Protein AF-A0A430Q0T4-F1 (afdb_monomer_lite)

Secondary structure (DSSP, 8-state):
------PPPPHHHHHHHHHHGGGPPPTTS-S-S-TT---S-SS-HHHHHHHHHHHHH-TTTS-HHHHHHHHHHHHTSSS--TTHHHHHHHHHHH-GGGHHHHHHHHHHHHHTTGGGSHHHHHHHHHHHHHSTTTTHHHHTTS-HHHHHHHHHH-THHHHHHHHHHHHHHHHHHTTS--

Sequence (178 aa):
MINLPLGPLKPEELLVAIHLLEFAKDPSAPPSSNEGKSTKPYVNLQSILHACRVCFAERRLFTQERLSVAIGQLLEQPVLPTLFMRTVMQALALHPRLAGYVINVLVRLIRKQVWKSEKLWDGFIRCCAKTRPQSYQVLLQLPPDRLEAVFQWEPAMRGQVRRYVENFSSAQVSNTDE

Foldseek 3Di:
DDDDPDDPQALLNVLLVLLCLQVDDDPPDDPDDDPPDPPDRPDDPVSSVVVNVVSLVPDVRCDLVSLLVSLVVQLPDPDRRLCSLVSLVSSCVVPVVCLVVSLVSLLSCLVVVLVVDPSSLVSSLVSLVVSPPSSLVSLVPHDPVSSVVSCVVPVVVVVVSVVVVVVVVVVVVVVPPD

Organism: Schistosoma bovis (NCBI:txid6184)

Radius of gyration: 19.85 Å; chains: 1; bounding box: 40×36×72 Å

Structure (mmCIF, N/CA/C/O backbone):
data_AF-A0A430Q0T4-F1
#
_entry.id   AF-A0A430Q0T4-F1
#
loop_
_atom_site.group_PDB
_atom_site.id
_atom_site.type_symbol
_atom_site.label_atom_id
_atom_site.label_alt_id
_atom_site.label_comp_id
_atom_site.label_asym_id
_atom_site.label_entity_id
_atom_site.label_seq_id
_atom_site.pdbx_PDB_ins_code
_atom_site.Cartn_x
_atom_site.Cartn_y
_atom_site.Cartn_z
_atom_site.occupancy
_atom_site.B_iso_or_equiv
_atom_site.auth_seq_id
_atom_site.auth_comp_id
_atom_site.auth_asym_id
_atom_site.auth_atom_id
_atom_site.pdbx_PDB_model_num
ATOM 1 N N . MET A 1 1 ? 11.972 19.126 -19.946 1.00 35.12 1 MET A N 1
ATOM 2 C CA . MET A 1 1 ? 12.879 18.048 -20.396 1.00 35.12 1 MET A CA 1
ATOM 3 C C . MET A 1 1 ? 13.678 17.593 -19.191 1.00 35.12 1 MET A C 1
ATOM 5 O O . MET A 1 1 ? 14.348 18.425 -18.596 1.00 35.12 1 MET A O 1
ATOM 9 N N . ILE A 1 2 ? 13.545 16.335 -18.775 1.00 45.00 2 ILE A N 1
ATOM 10 C CA . ILE A 1 2 ? 14.317 15.789 -17.653 1.00 45.00 2 ILE A CA 1
ATOM 11 C C . ILE A 1 2 ? 15.552 15.130 -18.267 1.00 45.00 2 ILE A C 1
ATOM 13 O O . ILE A 1 2 ? 15.448 14.061 -18.859 1.00 45.00 2 ILE A O 1
ATOM 17 N N . ASN A 1 3 ? 16.697 15.809 -18.193 1.00 49.41 3 ASN A N 1
ATOM 18 C CA . ASN A 1 3 ? 17.997 15.231 -18.522 1.00 49.41 3 ASN A CA 1
ATOM 19 C C . ASN A 1 3 ? 18.469 14.427 -17.305 1.00 49.41 3 ASN A C 1
ATOM 21 O O . ASN A 1 3 ? 19.063 14.983 -16.383 1.00 49.41 3 ASN A O 1
ATOM 25 N N . LEU A 1 4 ? 18.159 13.131 -17.283 1.00 50.19 4 LEU A N 1
ATOM 26 C CA . LEU A 1 4 ? 18.824 12.166 -16.409 1.00 50.19 4 LEU A CA 1
ATOM 27 C C . LEU A 1 4 ? 19.901 11.463 -17.253 1.00 50.19 4 LEU A C 1
ATOM 29 O O . LEU A 1 4 ? 19.602 11.090 -18.390 1.00 50.19 4 LEU A O 1
ATOM 33 N N . PRO A 1 5 ? 21.138 11.283 -16.758 1.00 47.34 5 PRO A N 1
ATOM 34 C CA . PRO A 1 5 ? 22.158 10.562 -17.507 1.00 47.34 5 PRO A CA 1
ATOM 35 C C . PRO A 1 5 ? 21.666 9.129 -17.744 1.00 47.34 5 PRO A C 1
ATOM 37 O O . PRO A 1 5 ? 21.351 8.416 -16.792 1.00 47.34 5 PRO A O 1
ATOM 40 N N . LEU A 1 6 ? 21.554 8.735 -19.018 1.00 53.62 6 LEU A N 1
ATOM 41 C CA . LEU A 1 6 ? 21.105 7.414 -19.474 1.00 53.62 6 LEU A CA 1
ATOM 42 C C . LEU A 1 6 ? 22.148 6.339 -19.114 1.00 53.62 6 LEU A C 1
ATOM 44 O O . LEU A 1 6 ? 22.865 5.824 -19.967 1.00 53.62 6 LEU A O 1
ATOM 48 N N . GLY A 1 7 ? 22.247 6.011 -17.826 1.00 62.66 7 GLY A N 1
ATOM 49 C CA . GLY A 1 7 ? 22.680 4.686 -17.395 1.00 62.66 7 GLY A CA 1
ATOM 50 C C . GLY A 1 7 ? 21.598 3.644 -17.721 1.00 62.66 7 GLY A C 1
ATOM 51 O O . GLY A 1 7 ? 20.475 4.018 -18.072 1.00 62.66 7 GLY A O 1
ATOM 52 N N . PRO A 1 8 ? 21.894 2.334 -17.627 1.00 79.38 8 PRO A N 1
ATOM 53 C CA . PRO A 1 8 ? 20.870 1.313 -17.818 1.00 79.38 8 PRO A CA 1
ATOM 54 C C . PRO A 1 8 ? 19.749 1.525 -16.796 1.00 79.38 8 PRO A C 1
ATOM 56 O O . PRO A 1 8 ? 20.017 1.588 -15.596 1.00 79.38 8 PRO A O 1
ATOM 59 N N . LEU A 1 9 ? 18.509 1.640 -17.284 1.00 85.62 9 LEU A N 1
ATOM 60 C CA . LEU A 1 9 ? 17.321 1.797 -16.447 1.00 85.62 9 LEU A CA 1
ATOM 61 C C . LEU A 1 9 ? 17.283 0.668 -15.413 1.00 85.62 9 LEU A C 1
ATOM 63 O O . LEU A 1 9 ? 17.211 -0.513 -15.772 1.00 85.62 9 LEU A O 1
ATOM 67 N N . LYS A 1 10 ? 17.353 1.019 -14.129 1.00 93.75 10 LYS A N 1
ATOM 68 C CA . LYS A 1 10 ? 17.350 0.022 -13.057 1.00 93.75 10 LYS A CA 1
ATOM 69 C C . LYS A 1 10 ? 15.947 -0.568 -12.897 1.00 93.75 10 LYS A C 1
ATOM 71 O O . LYS A 1 10 ? 14.960 0.117 -13.176 1.00 93.75 10 L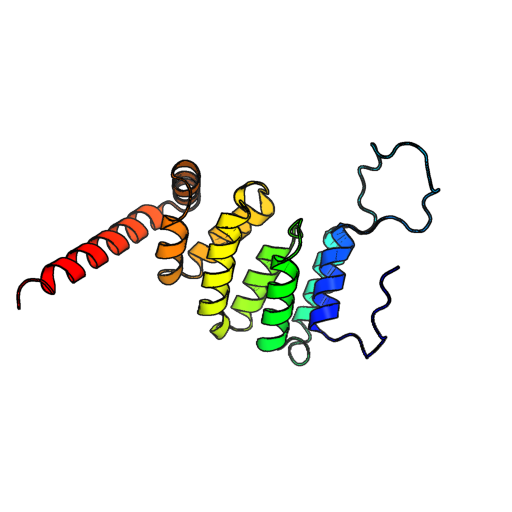YS A O 1
ATOM 76 N N . PRO A 1 11 ? 15.803 -1.816 -12.414 1.00 95.62 11 PRO A N 1
ATOM 77 C CA . PRO A 1 11 ? 14.483 -2.426 -12.254 1.00 95.62 11 PRO A CA 1
ATOM 78 C C . PRO A 1 11 ? 13.526 -1.598 -11.389 1.00 95.62 11 PRO A C 1
ATOM 80 O O . PRO A 1 11 ? 12.365 -1.427 -11.750 1.00 95.62 11 PRO A O 1
ATOM 83 N N . GLU A 1 12 ? 14.003 -1.023 -10.286 1.00 96.69 12 GLU A N 1
ATOM 84 C CA . GLU A 1 12 ? 13.209 -0.134 -9.439 1.00 96.69 12 GLU A CA 1
ATOM 85 C C . GLU A 1 12 ? 12.710 1.107 -10.194 1.00 96.69 12 GLU A C 1
ATOM 87 O O . GLU A 1 12 ? 11.527 1.430 -10.107 1.00 96.69 12 GLU A O 1
ATOM 92 N N . GLU A 1 13 ? 13.563 1.737 -11.006 1.00 96.50 13 GLU A N 1
ATOM 93 C CA . GLU A 1 13 ? 13.217 2.905 -11.825 1.00 96.50 13 GLU A CA 1
ATOM 94 C C . GLU A 1 13 ? 12.190 2.536 -12.900 1.00 96.50 13 GLU A C 1
ATOM 96 O O . GLU A 1 13 ? 11.253 3.294 -13.146 1.00 96.50 13 GLU A O 1
ATOM 101 N N . LEU A 1 14 ? 12.308 1.342 -13.493 1.00 97.25 14 LEU A N 1
ATOM 102 C CA . LEU A 1 14 ? 11.325 0.811 -14.436 1.00 97.25 14 LEU A CA 1
ATOM 103 C C . LEU A 1 14 ? 9.950 0.639 -13.780 1.00 97.25 14 LEU A C 1
ATOM 105 O O . LEU A 1 14 ? 8.945 1.061 -14.350 1.00 97.25 14 LEU A O 1
ATOM 109 N N . LEU A 1 15 ? 9.881 0.049 -12.582 1.00 98.12 15 LEU A N 1
ATOM 110 C CA . LEU A 1 15 ? 8.604 -0.122 -11.884 1.00 98.12 15 LEU A CA 1
ATOM 111 C C . LEU A 1 15 ? 7.980 1.225 -11.519 1.00 98.12 15 LEU A C 1
ATOM 113 O O . LEU A 1 15 ? 6.762 1.375 -11.634 1.00 98.12 15 LEU A O 1
ATOM 117 N N . VAL A 1 16 ? 8.792 2.208 -11.122 1.00 98.25 16 VAL A N 1
ATOM 118 C CA . VAL A 1 16 ? 8.315 3.575 -10.889 1.00 98.25 16 VAL A CA 1
ATOM 119 C C . VAL A 1 16 ? 7.767 4.182 -12.177 1.00 98.25 16 VAL A C 1
ATOM 121 O O . VAL A 1 16 ? 6.621 4.629 -12.194 1.00 98.25 16 VAL A O 1
ATOM 124 N N . ALA A 1 17 ? 8.532 4.130 -13.268 1.00 97.38 17 ALA A N 1
ATOM 125 C CA . ALA A 1 17 ? 8.126 4.663 -14.563 1.00 97.38 17 ALA A CA 1
ATOM 126 C C . ALA A 1 17 ? 6.811 4.042 -15.058 1.00 97.38 17 ALA A C 1
ATOM 128 O O . ALA A 1 17 ? 5.926 4.773 -15.496 1.00 97.38 17 ALA A O 1
ATOM 129 N N . ILE A 1 18 ? 6.640 2.722 -14.908 1.00 98.00 18 ILE A N 1
ATOM 130 C CA . ILE A 1 18 ? 5.400 2.014 -15.260 1.00 98.00 18 ILE A CA 1
ATOM 131 C C . ILE A 1 18 ? 4.197 2.602 -14.518 1.00 98.00 18 ILE A C 1
ATOM 133 O O . ILE A 1 18 ? 3.179 2.873 -15.147 1.00 98.00 18 ILE A O 1
ATOM 137 N N . HIS A 1 19 ? 4.297 2.842 -13.207 1.00 98.19 19 HIS A N 1
ATOM 138 C CA . HIS A 1 19 ? 3.196 3.454 -12.454 1.00 98.19 19 HIS A CA 1
ATOM 139 C C . HIS A 1 19 ? 2.901 4.880 -12.926 1.00 98.19 19 HIS A C 1
ATOM 141 O O . HIS A 1 19 ? 1.739 5.264 -13.025 1.00 98.19 19 HIS A O 1
ATOM 147 N N . LEU A 1 20 ? 3.942 5.656 -13.236 1.00 96.69 20 LEU A N 1
ATOM 148 C CA . LEU A 1 20 ? 3.799 7.045 -13.669 1.00 96.69 20 LEU A CA 1
ATOM 149 C C . LEU A 1 20 ? 3.198 7.191 -15.074 1.00 96.69 20 LEU A C 1
ATOM 151 O O . LEU A 1 20 ? 2.723 8.277 -15.408 1.00 96.69 20 LEU A O 1
ATOM 155 N N . LEU A 1 21 ? 3.117 6.110 -15.861 1.00 96.00 21 LEU A N 1
ATOM 156 C CA . LEU A 1 21 ? 2.346 6.098 -17.109 1.00 96.00 21 LEU A CA 1
ATOM 157 C C . LEU A 1 21 ? 0.864 6.437 -16.891 1.00 96.00 21 LEU A C 1
ATOM 159 O O . LEU A 1 21 ? 0.221 6.914 -17.822 1.00 96.00 21 LEU A O 1
ATOM 163 N N . GLU A 1 22 ? 0.330 6.256 -15.676 1.00 94.62 22 GLU A N 1
ATOM 164 C CA . GLU A 1 22 ? -1.032 6.677 -15.311 1.00 94.62 22 GLU A CA 1
ATOM 165 C C . GLU A 1 22 ? -1.264 8.176 -15.559 1.00 94.62 22 GLU A C 1
ATOM 167 O O . GLU A 1 22 ? -2.374 8.585 -15.896 1.00 94.62 22 GLU A O 1
ATOM 172 N N . PHE A 1 23 ? -0.209 8.985 -15.440 1.00 93.12 23 PHE A N 1
ATOM 173 C CA . PHE A 1 23 ? -0.253 10.438 -15.597 1.00 93.12 23 PHE A CA 1
ATOM 174 C C . PHE A 1 23 ? 0.344 10.919 -16.925 1.00 93.12 23 PHE A C 1
ATOM 176 O O . PHE A 1 23 ? 0.485 12.125 -17.140 1.00 93.12 23 PHE A O 1
ATOM 183 N N . ALA A 1 24 ? 0.719 9.998 -17.818 1.00 91.75 24 ALA A N 1
ATOM 184 C CA . ALA A 1 24 ? 1.272 10.352 -19.115 1.00 91.75 24 ALA A CA 1
ATOM 185 C C . ALA A 1 24 ? 0.214 11.036 -19.995 1.00 91.75 24 ALA A C 1
ATOM 187 O O . ALA A 1 24 ? -0.953 10.640 -20.030 1.00 91.75 24 ALA A O 1
ATOM 188 N N . LYS A 1 25 ? 0.646 12.060 -20.734 1.00 86.75 25 LYS A N 1
ATOM 189 C CA . LYS A 1 25 ? -0.151 12.715 -21.775 1.00 86.75 25 LYS A CA 1
ATOM 190 C C . LYS A 1 25 ? 0.191 12.111 -23.132 1.00 86.75 25 LYS A C 1
ATOM 192 O O . LYS A 1 25 ? 1.311 11.646 -23.334 1.00 86.75 25 LYS A O 1
ATOM 197 N N . ASP A 1 26 ? -0.769 12.149 -24.048 1.00 84.06 26 ASP A N 1
ATOM 198 C CA . ASP A 1 26 ? -0.549 11.733 -25.429 1.00 84.06 26 ASP A CA 1
ATOM 199 C C . ASP A 1 26 ? 0.459 12.682 -26.106 1.00 84.06 26 ASP A C 1
ATOM 201 O O . ASP A 1 26 ? 0.180 13.880 -26.203 1.00 84.06 26 ASP A O 1
ATOM 205 N N . PRO A 1 27 ? 1.630 12.189 -26.554 1.00 82.06 27 PRO A N 1
ATOM 206 C CA . PRO A 1 27 ? 2.642 13.021 -27.197 1.00 82.06 27 PRO A CA 1
ATOM 207 C C . PRO A 1 27 ? 2.226 13.491 -28.598 1.00 82.06 27 PRO A C 1
ATOM 209 O O . PRO A 1 27 ? 2.826 14.426 -29.119 1.00 82.06 27 PRO A O 1
ATOM 212 N N . SER A 1 28 ? 1.227 12.847 -29.210 1.00 82.69 28 SER A N 1
ATOM 213 C CA . SER A 1 28 ? 0.692 13.201 -30.528 1.00 82.69 28 SER A CA 1
ATOM 214 C C . SER A 1 28 ? -0.478 14.188 -30.462 1.00 82.69 28 SER A C 1
ATOM 216 O O . SER A 1 28 ? -0.920 14.685 -31.499 1.00 82.69 28 SER A O 1
ATOM 218 N N . ALA A 1 29 ? -0.971 14.503 -29.258 1.00 78.69 29 ALA A N 1
ATOM 219 C CA . ALA A 1 29 ? -2.061 15.452 -29.094 1.00 78.69 29 ALA A CA 1
ATOM 220 C C . ALA A 1 29 ? -1.605 16.881 -29.455 1.00 78.69 29 ALA A C 1
ATOM 222 O O . ALA A 1 29 ? -0.532 17.318 -29.025 1.00 78.69 29 ALA A O 1
ATOM 223 N N . PRO A 1 30 ? -2.412 17.638 -30.223 1.00 77.69 30 PRO A N 1
ATOM 224 C CA . PRO A 1 30 ? -2.073 19.003 -30.599 1.00 77.69 30 PRO A CA 1
ATOM 225 C C . PRO A 1 30 ? -1.939 19.906 -29.356 1.00 77.69 30 PRO A C 1
ATOM 227 O O . PRO A 1 30 ? -2.702 19.747 -28.400 1.00 77.69 30 PRO A O 1
ATOM 230 N N . PRO A 1 31 ? -1.016 20.890 -29.361 1.00 70.19 31 PRO A N 1
ATOM 231 C CA . PRO A 1 31 ? -0.673 21.688 -28.180 1.00 70.19 31 PRO A CA 1
ATOM 232 C C . PRO A 1 31 ? -1.781 22.599 -27.620 1.00 70.19 31 PRO A C 1
ATOM 234 O O . PRO A 1 31 ? -1.550 23.249 -26.607 1.00 70.19 31 PRO A O 1
ATOM 237 N N . SER A 1 32 ? -2.982 22.663 -28.203 1.00 63.41 32 SER A N 1
ATOM 238 C CA . SER A 1 32 ? -4.155 23.249 -27.534 1.00 63.41 32 SER A CA 1
ATOM 239 C C . SER A 1 32 ? -5.465 22.964 -28.279 1.00 63.41 32 SER A C 1
ATOM 241 O O . SER A 1 32 ? -5.615 23.259 -29.460 1.00 63.41 32 SER A O 1
ATOM 243 N N . SER A 1 33 ? -6.446 22.410 -27.572 1.00 46.50 33 SER A N 1
ATOM 244 C CA . SER A 1 33 ? -7.855 22.838 -27.612 1.00 46.50 33 SER A CA 1
ATOM 245 C C . SER A 1 33 ? -8.621 22.036 -26.554 1.00 46.50 33 SER A C 1
ATOM 247 O O . SER A 1 33 ? -8.761 20.822 -26.646 1.00 46.50 33 SER A O 1
ATOM 249 N N . ASN A 1 34 ? -9.080 22.734 -25.511 1.00 51.94 34 ASN A N 1
ATOM 250 C CA . ASN A 1 34 ? -9.766 22.216 -24.319 1.00 51.94 34 ASN A CA 1
ATOM 251 C C . ASN A 1 34 ? -8.950 21.274 -23.413 1.00 51.94 34 ASN A C 1
ATOM 253 O O . ASN A 1 34 ? -9.131 20.058 -23.417 1.00 51.94 34 ASN A O 1
ATOM 257 N N . GLU A 1 35 ? -8.195 21.866 -22.479 1.00 53.59 35 GLU A N 1
ATOM 258 C CA . GLU A 1 35 ? -7.593 21.206 -21.300 1.00 53.59 35 GLU A CA 1
ATOM 259 C C . GLU A 1 35 ? -8.612 20.557 -20.326 1.00 53.59 35 GLU A C 1
ATOM 261 O O . GLU A 1 35 ? -8.270 20.201 -19.203 1.00 53.59 35 GLU A O 1
ATOM 266 N N . GLY A 1 36 ? -9.872 20.373 -20.728 1.00 53.16 36 GLY A N 1
ATOM 267 C CA . GLY A 1 36 ? -10.967 20.009 -19.831 1.00 53.16 36 GLY A CA 1
ATOM 268 C C . GLY A 1 36 ? -11.773 18.761 -20.182 1.00 53.16 36 GLY A C 1
ATOM 269 O O . GLY A 1 36 ? -12.761 18.523 -19.493 1.00 53.16 36 GLY A O 1
ATOM 270 N N . LYS A 1 37 ? -11.462 17.977 -21.232 1.00 49.72 37 LYS A N 1
ATOM 271 C CA . LYS A 1 37 ? -12.412 16.910 -21.632 1.00 49.72 37 LYS A CA 1
ATOM 272 C C . LYS A 1 37 ? -11.892 15.683 -22.386 1.00 49.72 37 LYS A C 1
ATOM 274 O O . LYS A 1 37 ? -12.707 14.985 -22.982 1.00 49.72 37 LYS A O 1
ATOM 279 N N . SER A 1 38 ? -10.603 15.341 -22.326 1.00 52.66 38 SER A N 1
ATOM 280 C CA . SER A 1 38 ? -10.232 13.950 -22.632 1.00 52.66 38 SER A CA 1
ATOM 281 C C . SER A 1 38 ? -10.377 13.118 -21.361 1.00 52.66 38 SER A C 1
ATOM 283 O O . SER A 1 38 ? -9.500 13.094 -20.504 1.00 52.66 38 SER A O 1
ATOM 285 N N . THR A 1 39 ? -11.533 12.476 -21.199 1.00 61.66 39 THR A N 1
ATOM 286 C CA . THR A 1 39 ? -11.836 11.584 -20.065 1.00 61.66 39 THR A CA 1
ATOM 287 C C . THR A 1 39 ? -11.069 10.264 -20.121 1.00 61.66 39 THR A C 1
ATOM 289 O O . THR A 1 39 ? -11.092 9.502 -19.155 1.00 61.66 39 THR A O 1
ATOM 292 N N . LYS A 1 40 ? -10.397 9.967 -21.240 1.00 70.56 40 LYS A N 1
ATOM 293 C CA . LYS A 1 40 ? -9.678 8.710 -21.426 1.00 70.56 40 LYS A CA 1
ATOM 294 C C . LYS A 1 40 ? -8.182 8.907 -21.148 1.00 70.56 40 LYS A C 1
ATOM 296 O O . LYS A 1 40 ? -7.560 9.737 -21.809 1.00 70.56 40 LYS A O 1
ATOM 301 N N . PRO A 1 41 ? -7.589 8.146 -20.211 1.00 82.19 41 PRO A N 1
ATOM 302 C CA . PRO A 1 41 ? -6.152 8.206 -19.971 1.00 82.19 41 PRO A CA 1
ATOM 303 C C . PRO A 1 41 ? -5.386 7.712 -21.207 1.00 82.19 41 PRO A C 1
ATOM 305 O O . PRO A 1 41 ? -5.834 6.775 -21.873 1.00 82.19 41 PRO A O 1
ATOM 308 N N . TYR A 1 42 ? -4.228 8.320 -21.490 1.00 89.56 42 TYR A N 1
ATOM 309 C CA . TYR A 1 42 ? -3.362 7.926 -22.610 1.00 89.56 42 TYR A CA 1
ATOM 310 C C . TYR A 1 42 ? -2.904 6.467 -22.477 1.00 89.56 42 TYR A C 1
ATOM 312 O O . TYR A 1 42 ? -3.014 5.683 -23.418 1.00 89.56 42 TYR A O 1
ATOM 320 N N . VAL A 1 43 ? -2.487 6.070 -21.270 1.00 93.44 43 VAL A N 1
ATOM 321 C CA . VAL A 1 43 ? -2.217 4.672 -20.921 1.00 93.44 43 VAL A CA 1
ATOM 322 C C . VAL A 1 43 ? -3.291 4.183 -19.960 1.00 93.44 43 VAL A C 1
ATOM 324 O O . VAL A 1 43 ? -3.500 4.743 -18.886 1.00 93.44 43 VAL A O 1
ATOM 327 N N . ASN A 1 44 ? -3.994 3.115 -20.335 1.00 93.75 44 ASN A N 1
ATOM 328 C CA . ASN A 1 44 ? -5.035 2.560 -19.479 1.00 93.75 44 ASN A CA 1
ATOM 329 C C . ASN A 1 44 ? -4.440 1.805 -18.271 1.00 93.75 44 ASN A C 1
ATOM 331 O O . ASN A 1 44 ? -3.363 1.209 -18.338 1.00 93.75 44 ASN A O 1
ATOM 335 N N . LEU A 1 45 ? -5.197 1.766 -17.172 1.00 95.06 45 LEU A N 1
ATOM 336 C CA . LEU A 1 45 ? -4.759 1.161 -15.912 1.00 95.06 45 LEU A CA 1
ATOM 337 C C . LEU A 1 45 ? -4.499 -0.356 -16.006 1.00 95.06 45 LEU A C 1
ATOM 339 O O . LEU A 1 45 ? -3.687 -0.885 -15.250 1.00 95.06 45 LEU A O 1
ATOM 343 N N . GLN A 1 46 ? -5.170 -1.068 -16.920 1.00 96.62 46 GLN A N 1
ATOM 344 C CA . GLN A 1 46 ? -4.988 -2.515 -17.097 1.00 96.62 46 GLN A CA 1
ATOM 345 C C . GLN A 1 46 ? -3.638 -2.842 -17.742 1.00 96.62 46 GLN A C 1
ATOM 347 O O . GLN A 1 46 ? -2.989 -3.804 -17.333 1.00 96.62 46 GLN A O 1
ATOM 352 N N . SER A 1 47 ? -3.174 -2.016 -18.682 1.00 97.75 47 SER A N 1
ATOM 353 C CA . SER A 1 47 ? -1.840 -2.134 -19.275 1.00 97.75 47 SER A CA 1
ATOM 354 C C . SER A 1 47 ? -0.749 -1.914 -18.229 1.00 97.75 47 SER A C 1
ATOM 356 O O . SER A 1 47 ? 0.185 -2.709 -18.140 1.00 97.75 47 SER A O 1
ATOM 358 N N . ILE A 1 48 ? -0.906 -0.895 -17.376 1.00 98.06 48 ILE A N 1
ATOM 359 C CA . ILE A 1 48 ? 0.018 -0.627 -16.260 1.00 98.06 48 ILE A CA 1
ATOM 360 C C . ILE A 1 48 ? 0.037 -1.817 -15.297 1.00 98.06 48 ILE A C 1
ATOM 362 O O . ILE A 1 48 ? 1.097 -2.325 -14.936 1.00 98.06 48 ILE A O 1
ATOM 366 N N . LEU A 1 49 ? -1.143 -2.319 -14.926 1.00 98.00 49 LEU A N 1
ATOM 367 C CA . LEU A 1 49 ? -1.279 -3.488 -14.065 1.00 98.00 49 LEU A CA 1
ATOM 368 C C . LEU A 1 49 ? -0.593 -4.728 -14.654 1.00 98.00 49 LEU A C 1
ATOM 370 O O . LEU A 1 49 ? 0.061 -5.470 -13.919 1.00 98.00 49 LEU A O 1
ATOM 374 N N . HIS A 1 50 ? -0.750 -4.969 -15.955 1.00 98.12 50 HIS A N 1
ATOM 375 C CA . HIS A 1 50 ? -0.098 -6.078 -16.640 1.00 98.12 50 HIS A CA 1
ATOM 376 C C . HIS A 1 50 ? 1.429 -5.937 -16.600 1.00 98.12 50 HIS A C 1
ATOM 378 O O . HIS A 1 50 ? 2.106 -6.873 -16.181 1.00 98.12 50 HIS A O 1
ATOM 384 N N . ALA A 1 51 ? 1.960 -4.756 -16.923 1.00 98.19 51 ALA A N 1
ATOM 385 C CA . ALA A 1 51 ? 3.395 -4.485 -16.864 1.00 98.19 51 ALA A CA 1
ATOM 386 C C . ALA A 1 51 ? 3.964 -4.688 -15.448 1.00 98.19 51 ALA A C 1
ATOM 388 O O . ALA A 1 51 ? 4.964 -5.385 -15.283 1.00 98.19 51 ALA A O 1
ATOM 389 N N . CYS A 1 52 ? 3.274 -4.202 -14.406 1.00 98.19 52 CYS A N 1
ATOM 390 C CA . CYS A 1 52 ? 3.662 -4.471 -13.019 1.00 98.19 52 CYS A CA 1
ATOM 391 C C . CYS A 1 52 ? 3.733 -5.979 -12.725 1.00 98.19 52 CYS A C 1
ATOM 393 O O . CYS A 1 52 ? 4.669 -6.433 -12.069 1.00 98.19 52 CYS A O 1
ATOM 395 N N . ARG A 1 53 ? 2.777 -6.787 -13.209 1.00 97.69 53 ARG A N 1
ATOM 396 C CA . ARG A 1 53 ? 2.804 -8.250 -13.005 1.00 97.69 53 ARG A CA 1
ATOM 397 C C . ARG A 1 53 ? 4.026 -8.898 -13.651 1.00 97.69 53 ARG A C 1
ATOM 399 O O . ARG A 1 53 ? 4.608 -9.778 -13.025 1.00 97.69 53 ARG A O 1
ATOM 406 N N . VAL A 1 54 ? 4.410 -8.451 -14.847 1.00 97.81 54 VAL A N 1
ATOM 407 C CA . VAL A 1 54 ? 5.628 -8.919 -15.526 1.00 97.81 54 VAL A CA 1
ATOM 408 C C . VAL A 1 54 ? 6.862 -8.577 -14.690 1.00 97.81 54 VAL A C 1
ATOM 410 O O . VAL A 1 54 ? 7.661 -9.465 -14.415 1.00 97.81 54 VAL A O 1
ATOM 413 N N . CYS A 1 55 ? 6.970 -7.350 -14.166 1.00 97.31 55 CYS A N 1
ATOM 414 C CA . CYS A 1 55 ? 8.058 -6.984 -13.252 1.00 97.31 55 CYS A CA 1
ATOM 415 C C . CYS A 1 55 ? 8.138 -7.928 -12.041 1.00 97.31 55 CYS A C 1
ATOM 417 O O . CYS A 1 55 ? 9.184 -8.495 -11.750 1.00 97.31 55 CYS A O 1
ATOM 419 N N . PHE A 1 56 ? 7.021 -8.171 -11.355 1.00 96.50 56 PHE A N 1
ATOM 420 C CA . PHE A 1 56 ? 7.008 -9.051 -10.182 1.00 96.50 56 PHE A CA 1
ATOM 421 C C . PHE A 1 56 ? 7.246 -10.542 -10.493 1.00 96.50 56 PHE A C 1
ATOM 423 O O . PHE A 1 56 ? 7.564 -11.303 -9.573 1.00 96.50 56 PHE A O 1
ATOM 430 N N . ALA A 1 57 ? 7.088 -10.981 -11.746 1.00 96.56 57 ALA A N 1
ATOM 431 C CA . ALA A 1 57 ? 7.466 -12.331 -12.168 1.00 96.56 57 ALA A CA 1
ATOM 432 C C . ALA A 1 57 ? 8.998 -12.494 -12.222 1.00 96.56 57 ALA A C 1
ATOM 434 O O . ALA A 1 57 ? 9.519 -13.555 -11.872 1.00 96.56 57 ALA A O 1
ATOM 435 N N . GLU A 1 58 ? 9.723 -11.417 -12.532 1.00 95.81 58 GLU A N 1
ATOM 436 C CA . GLU A 1 58 ? 11.186 -11.370 -12.606 1.00 95.81 58 GLU A CA 1
ATOM 437 C C . GLU A 1 58 ? 11.843 -11.212 -11.223 1.00 95.81 58 GLU A C 1
ATOM 439 O O . GLU A 1 58 ? 12.559 -10.250 -10.933 1.00 95.81 58 GLU A O 1
ATOM 444 N N . ARG A 1 59 ? 11.628 -12.192 -10.335 1.00 93.25 59 ARG A N 1
ATOM 445 C CA . ARG A 1 59 ? 12.062 -12.156 -8.918 1.00 93.25 59 ARG A CA 1
ATOM 446 C C . ARG A 1 59 ? 13.559 -11.907 -8.710 1.00 93.25 59 ARG A C 1
ATOM 448 O O . ARG A 1 59 ? 13.954 -11.396 -7.666 1.00 93.25 59 ARG A O 1
ATOM 455 N N . ARG A 1 60 ? 14.400 -12.289 -9.677 1.00 94.19 60 ARG A N 1
ATOM 456 C CA . ARG A 1 60 ? 15.853 -12.042 -9.629 1.00 94.19 60 ARG A CA 1
ATOM 457 C C . ARG A 1 60 ? 16.190 -10.563 -9.816 1.00 94.19 60 ARG A C 1
ATOM 459 O O . ARG A 1 60 ? 17.168 -10.087 -9.252 1.00 94.19 60 ARG A O 1
ATOM 466 N N . LEU A 1 61 ? 15.389 -9.847 -10.603 1.00 94.81 61 LEU A N 1
ATOM 467 C CA . LEU A 1 61 ? 15.586 -8.430 -10.895 1.00 94.81 61 LEU A CA 1
ATOM 468 C C . LEU A 1 61 ? 14.907 -7.543 -9.852 1.00 94.81 61 LEU A C 1
ATOM 470 O O . LEU A 1 61 ? 15.486 -6.533 -9.457 1.00 94.81 61 LEU A O 1
ATOM 474 N N . PHE A 1 62 ? 13.726 -7.939 -9.379 1.00 96.19 62 PHE A N 1
ATOM 475 C CA . PHE A 1 62 ? 12.916 -7.201 -8.409 1.00 96.19 62 PHE A CA 1
ATOM 476 C C . PHE A 1 62 ? 13.092 -7.769 -7.003 1.00 96.19 62 PHE A C 1
ATOM 478 O O . PHE A 1 62 ? 12.207 -8.417 -6.449 1.00 96.19 62 PHE A O 1
ATOM 485 N N . THR A 1 63 ? 14.277 -7.534 -6.442 1.00 96.81 63 THR A N 1
ATOM 486 C CA . THR A 1 63 ? 14.626 -7.957 -5.084 1.00 96.81 63 THR A CA 1
ATOM 487 C C . THR A 1 63 ? 13.878 -7.140 -4.028 1.00 96.81 63 THR A C 1
ATOM 489 O O . THR A 1 63 ? 13.345 -6.063 -4.300 1.00 96.81 63 THR A O 1
ATOM 492 N N . GLN A 1 64 ? 13.908 -7.620 -2.783 1.00 97.56 64 GLN A N 1
ATOM 493 C CA . GLN A 1 64 ? 13.380 -6.913 -1.615 1.00 97.56 64 GLN A CA 1
ATOM 494 C C . GLN A 1 64 ? 13.863 -5.452 -1.533 1.00 97.56 64 GLN A C 1
ATOM 496 O O . GLN A 1 64 ? 13.059 -4.552 -1.305 1.00 97.56 64 GLN A O 1
ATOM 501 N N . GLU A 1 65 ? 15.165 -5.224 -1.727 1.00 97.62 65 GLU A N 1
ATOM 502 C CA . GLU A 1 65 ? 15.780 -3.894 -1.682 1.00 97.62 65 GLU A CA 1
ATOM 503 C C . GLU A 1 65 ? 15.217 -2.991 -2.781 1.00 97.62 65 GLU A C 1
ATOM 505 O O . GLU A 1 65 ? 14.670 -1.929 -2.491 1.00 97.62 65 GLU A O 1
ATOM 510 N N . ARG A 1 66 ? 15.243 -3.453 -4.033 1.00 97.56 66 ARG A N 1
ATOM 511 C CA . ARG A 1 66 ? 14.769 -2.676 -5.185 1.00 97.56 66 ARG A CA 1
ATOM 512 C C . ARG A 1 66 ? 13.281 -2.355 -5.101 1.00 97.56 66 ARG A C 1
ATOM 514 O O . ARG A 1 66 ? 12.871 -1.234 -5.385 1.00 97.56 66 ARG A O 1
ATOM 521 N N . LEU A 1 67 ? 12.467 -3.304 -4.643 1.00 98.44 67 LEU A N 1
ATOM 522 C CA . LEU A 1 67 ? 11.044 -3.066 -4.409 1.00 98.44 67 LEU A CA 1
ATOM 523 C C . LEU A 1 67 ? 10.815 -2.024 -3.309 1.00 98.44 67 LEU A C 1
ATOM 525 O O . LEU A 1 67 ? 9.936 -1.179 -3.457 1.00 98.44 67 LEU A O 1
ATOM 529 N N . SER A 1 68 ? 11.617 -2.039 -2.240 1.00 98.38 68 SER A N 1
ATOM 530 C CA . SER A 1 68 ? 11.541 -1.015 -1.191 1.00 98.38 68 SER A CA 1
ATOM 531 C C . SER A 1 68 ? 11.921 0.375 -1.715 1.00 98.38 68 SER A C 1
ATOM 533 O O . SER A 1 68 ? 11.247 1.353 -1.394 1.00 98.38 68 SER A O 1
ATOM 535 N N . VAL A 1 69 ? 12.921 0.464 -2.601 1.00 98.56 69 VAL A N 1
ATOM 536 C CA . VAL A 1 69 ? 13.309 1.721 -3.258 1.00 98.56 69 VAL A CA 1
ATOM 537 C C . VAL A 1 69 ? 12.179 2.230 -4.153 1.00 98.56 69 VAL A C 1
ATOM 539 O O . VAL A 1 69 ? 11.778 3.386 -4.024 1.00 98.56 69 VAL A O 1
ATOM 542 N N . ALA A 1 70 ? 11.608 1.368 -4.999 1.00 98.62 70 ALA A N 1
ATOM 543 C CA . ALA A 1 70 ? 10.501 1.737 -5.879 1.00 98.62 70 ALA A CA 1
ATOM 544 C C . ALA A 1 70 ? 9.267 2.206 -5.087 1.00 98.62 70 ALA A C 1
ATOM 546 O O . ALA A 1 70 ? 8.692 3.247 -5.397 1.00 98.62 70 ALA A O 1
ATOM 547 N N . ILE A 1 71 ? 8.879 1.484 -4.027 1.00 98.81 71 ILE A N 1
ATOM 548 C CA . ILE A 1 71 ? 7.770 1.886 -3.146 1.00 98.81 71 ILE A CA 1
ATOM 549 C C . ILE A 1 71 ? 8.062 3.244 -2.499 1.00 98.81 71 ILE A C 1
ATOM 551 O O . ILE A 1 71 ? 7.179 4.099 -2.468 1.00 98.81 71 ILE A O 1
ATOM 555 N N . GLY A 1 72 ? 9.291 3.470 -2.028 1.00 98.62 72 GLY A N 1
ATOM 556 C CA . GLY A 1 72 ? 9.703 4.750 -1.456 1.00 98.62 72 GLY A CA 1
ATOM 557 C C . GLY A 1 72 ? 9.556 5.899 -2.453 1.00 98.62 72 GLY A C 1
ATOM 558 O O . GLY A 1 72 ? 8.894 6.888 -2.154 1.00 98.62 72 GLY A O 1
ATOM 559 N N . GLN A 1 73 ? 10.086 5.738 -3.665 1.00 98.56 73 GLN A N 1
ATOM 560 C CA . GLN A 1 73 ? 10.014 6.752 -4.723 1.00 98.56 73 GLN A CA 1
ATOM 561 C C . GLN A 1 73 ? 8.577 7.053 -5.173 1.00 98.56 73 GLN A C 1
ATOM 563 O O . GLN A 1 73 ? 8.237 8.212 -5.423 1.00 98.56 73 GLN A O 1
ATOM 568 N N . LEU A 1 74 ? 7.716 6.033 -5.251 1.00 98.69 74 LEU A N 1
ATOM 569 C CA . LEU A 1 74 ? 6.293 6.221 -5.546 1.00 98.69 74 LEU A CA 1
ATOM 570 C C . LEU A 1 74 ? 5.572 6.960 -4.418 1.00 98.69 74 LEU A C 1
ATOM 572 O O . LEU A 1 74 ? 4.708 7.792 -4.683 1.00 98.69 74 LEU A O 1
ATOM 576 N N . LEU A 1 75 ? 5.930 6.679 -3.165 1.00 98.38 75 LEU A N 1
ATOM 577 C CA . LEU A 1 75 ? 5.342 7.332 -2.001 1.00 98.38 75 LEU A CA 1
ATOM 578 C C . LEU A 1 75 ? 5.689 8.826 -1.937 1.00 98.38 75 LEU A C 1
ATOM 580 O O . LEU A 1 75 ? 4.868 9.609 -1.459 1.00 98.38 75 LEU A O 1
ATOM 584 N N . GLU A 1 76 ? 6.853 9.236 -2.451 1.00 97.25 76 GLU A N 1
ATOM 585 C CA . GLU A 1 76 ? 7.227 10.656 -2.550 1.00 97.25 76 GLU A CA 1
ATOM 586 C C . GLU A 1 76 ? 6.447 11.431 -3.621 1.00 97.25 76 GLU A C 1
ATOM 588 O O . GLU A 1 76 ? 6.425 12.661 -3.580 1.00 97.25 76 GLU A O 1
ATOM 593 N N . GLN A 1 77 ? 5.761 10.759 -4.553 1.00 96.50 77 GLN A N 1
ATOM 594 C CA . GLN A 1 77 ? 5.028 11.450 -5.617 1.00 96.50 77 GLN A CA 1
ATOM 595 C C . GLN A 1 77 ? 3.934 12.369 -5.044 1.00 96.50 77 GLN A C 1
ATOM 597 O O . GLN A 1 77 ? 3.277 12.009 -4.055 1.00 96.50 77 GLN A O 1
ATOM 602 N N . PRO A 1 78 ? 3.697 13.551 -5.649 1.00 93.06 78 PRO A N 1
ATOM 603 C CA . PRO A 1 78 ? 2.678 14.488 -5.174 1.00 93.06 78 PRO A CA 1
ATOM 604 C C . PRO A 1 78 ? 1.276 13.871 -5.245 1.00 93.06 78 PRO A C 1
ATOM 606 O O . PRO A 1 78 ? 0.498 13.998 -4.300 1.00 93.06 78 PRO A O 1
ATOM 609 N N . VAL A 1 79 ? 0.996 13.136 -6.325 1.00 94.50 79 VAL A N 1
ATOM 610 C CA . VAL A 1 79 ? -0.206 12.318 -6.501 1.00 94.50 79 VAL A CA 1
ATOM 611 C C . VAL A 1 79 ? 0.209 10.853 -6.484 1.00 94.50 79 VAL A C 1
ATOM 613 O O . VAL A 1 79 ? 1.070 10.436 -7.257 1.00 94.50 79 VAL A O 1
ATOM 616 N N . LEU A 1 80 ? -0.391 10.073 -5.588 1.00 97.12 80 LEU A N 1
ATOM 617 C CA . LEU A 1 80 ? -0.086 8.653 -5.460 1.00 97.12 80 LEU A CA 1
ATOM 618 C C . LEU A 1 80 ? -0.748 7.871 -6.611 1.00 97.12 80 LEU A C 1
ATOM 620 O O . LEU A 1 80 ? -1.960 8.011 -6.790 1.00 97.12 80 LEU A O 1
ATOM 624 N N . PRO A 1 81 ? -0.014 7.029 -7.361 1.00 97.50 81 PRO A N 1
ATOM 625 C CA . PRO A 1 81 ? -0.611 6.213 -8.416 1.00 97.50 81 PRO A CA 1
ATOM 626 C C . PRO A 1 81 ? -1.658 5.245 -7.869 1.00 97.50 81 PRO A C 1
ATOM 628 O O . PRO A 1 81 ? -1.475 4.655 -6.801 1.00 97.50 81 PRO A O 1
ATOM 631 N N . THR A 1 82 ? -2.720 4.998 -8.631 1.00 97.31 82 THR A N 1
ATOM 632 C CA . THR A 1 82 ? -3.856 4.156 -8.233 1.00 97.31 82 THR A CA 1
ATOM 633 C C . THR A 1 82 ? -3.431 2.739 -7.829 1.00 97.31 82 THR A C 1
ATOM 635 O O . THR A 1 82 ? -4.031 2.133 -6.940 1.00 97.31 82 THR A O 1
ATOM 638 N N . LEU A 1 83 ? -2.389 2.187 -8.460 1.00 98.31 83 LEU A N 1
ATOM 639 C CA . LEU A 1 83 ? -1.901 0.826 -8.194 1.00 98.31 83 LEU A CA 1
ATOM 640 C C . LEU A 1 83 ? -0.892 0.733 -7.039 1.00 98.31 83 LEU A C 1
ATOM 642 O O . LEU A 1 83 ? -0.432 -0.369 -6.736 1.00 98.31 83 LEU A O 1
ATOM 646 N N . PHE A 1 84 ? -0.580 1.839 -6.356 1.00 98.75 84 PHE A N 1
ATOM 647 C CA . PHE A 1 84 ? 0.436 1.875 -5.302 1.00 98.75 84 PHE A CA 1
ATOM 648 C C . PHE A 1 84 ? 0.222 0.806 -4.222 1.00 98.75 84 PHE A C 1
ATOM 650 O O . PHE A 1 84 ? 1.112 -0.005 -3.963 1.00 98.75 84 PHE A O 1
ATOM 657 N N . MET A 1 85 ? -0.975 0.741 -3.626 1.00 98.62 85 MET A N 1
ATOM 658 C CA . MET A 1 85 ? -1.246 -0.233 -2.561 1.00 98.62 85 MET A CA 1
ATOM 659 C C . MET A 1 85 ? -1.152 -1.677 -3.046 1.00 98.62 85 MET A C 1
ATOM 661 O O . MET A 1 85 ? -0.705 -2.548 -2.302 1.00 98.62 85 MET A O 1
ATOM 665 N N . ARG A 1 86 ? -1.509 -1.939 -4.308 1.00 98.38 86 ARG A N 1
ATOM 666 C CA . ARG A 1 86 ? -1.340 -3.266 -4.899 1.00 98.38 86 ARG A CA 1
ATOM 667 C C . ARG A 1 86 ? 0.138 -3.654 -4.943 1.00 98.38 86 ARG A C 1
ATOM 669 O O . ARG A 1 86 ? 0.471 -4.775 -4.571 1.00 98.38 86 ARG A O 1
ATOM 676 N N . THR A 1 87 ? 1.004 -2.732 -5.349 1.00 98.62 87 THR A N 1
ATOM 677 C CA . THR A 1 87 ? 2.460 -2.929 -5.388 1.00 98.62 87 THR A CA 1
ATOM 678 C C . THR A 1 87 ? 3.030 -3.173 -3.993 1.00 98.62 87 THR A C 1
ATOM 680 O O . THR A 1 87 ? 3.790 -4.122 -3.814 1.00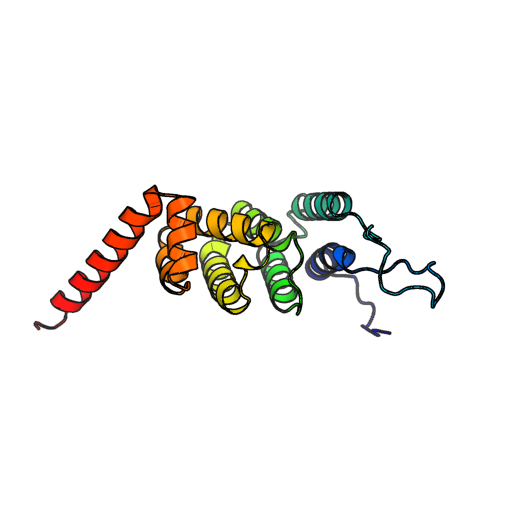 98.62 87 THR A O 1
ATOM 683 N N . VAL A 1 88 ? 2.592 -2.413 -2.982 1.00 98.75 88 VAL A N 1
ATOM 684 C CA . VAL A 1 88 ? 2.966 -2.644 -1.573 1.00 98.75 88 VAL A CA 1
ATOM 685 C C . VAL A 1 88 ? 2.557 -4.046 -1.111 1.00 98.75 88 VAL A C 1
ATOM 687 O O . VAL A 1 88 ? 3.376 -4.789 -0.571 1.00 98.75 88 VAL A O 1
ATOM 690 N N . MET A 1 89 ? 1.305 -4.442 -1.358 1.00 98.50 89 MET A N 1
ATOM 691 C CA . MET A 1 89 ? 0.795 -5.755 -0.955 1.00 98.50 89 MET A CA 1
ATOM 692 C C . MET A 1 89 ? 1.502 -6.905 -1.680 1.00 98.50 89 MET A C 1
ATOM 694 O O . MET A 1 89 ? 1.777 -7.938 -1.071 1.00 98.50 89 MET A O 1
ATOM 698 N N . GLN A 1 90 ? 1.807 -6.738 -2.966 1.00 98.25 90 GLN A N 1
ATOM 699 C CA . GLN A 1 90 ? 2.490 -7.753 -3.763 1.00 98.25 90 GLN A CA 1
ATOM 700 C C . GLN A 1 90 ? 3.959 -7.906 -3.347 1.00 98.25 90 GLN A C 1
ATOM 702 O O . GLN A 1 90 ? 4.432 -9.033 -3.207 1.00 98.25 90 GLN A O 1
ATOM 707 N N . ALA A 1 91 ? 4.653 -6.799 -3.066 1.00 98.38 91 ALA A N 1
ATOM 708 C CA . ALA A 1 91 ? 6.008 -6.826 -2.521 1.00 98.38 91 ALA A CA 1
ATOM 709 C C . ALA A 1 91 ? 6.054 -7.496 -1.142 1.00 98.38 91 ALA A C 1
ATOM 711 O O . ALA A 1 91 ? 6.919 -8.3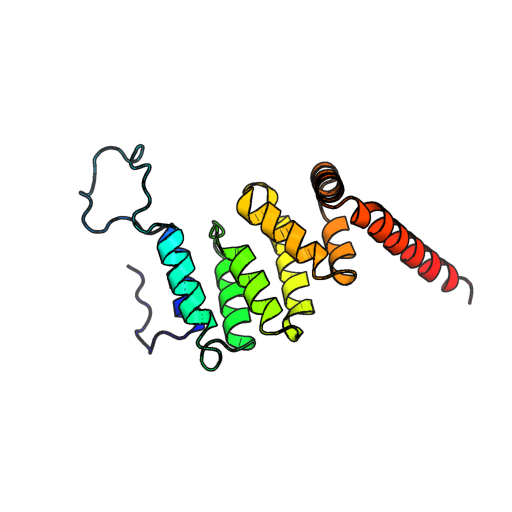36 -0.909 1.00 98.38 91 ALA A O 1
ATOM 712 N N . LEU A 1 92 ? 5.095 -7.196 -0.258 1.00 98.31 92 LEU A N 1
ATOM 713 C CA . LEU A 1 92 ? 4.995 -7.840 1.053 1.00 98.31 92 LEU A CA 1
ATOM 714 C C . LEU A 1 92 ? 4.750 -9.351 0.941 1.00 98.31 92 LEU A C 1
ATOM 716 O O . LEU A 1 92 ? 5.370 -10.126 1.664 1.00 98.31 92 LEU A O 1
ATOM 720 N N . ALA A 1 93 ? 3.867 -9.774 0.033 1.00 97.25 93 ALA A N 1
ATOM 721 C CA . ALA A 1 93 ? 3.587 -11.191 -0.192 1.00 97.25 93 ALA A CA 1
ATOM 722 C C . ALA A 1 93 ? 4.812 -11.948 -0.730 1.00 97.25 93 ALA A C 1
ATOM 724 O O . ALA A 1 93 ? 5.041 -13.095 -0.354 1.00 97.25 93 ALA A O 1
ATOM 725 N N . LEU A 1 94 ? 5.606 -11.307 -1.593 1.00 96.88 94 LEU A N 1
ATOM 726 C CA . LEU A 1 94 ? 6.830 -11.890 -2.139 1.00 96.88 94 LEU A CA 1
ATOM 727 C C . LEU A 1 94 ? 7.988 -11.881 -1.127 1.00 96.88 94 LEU A C 1
ATOM 729 O O . LEU A 1 94 ? 8.802 -12.804 -1.103 1.00 96.88 94 LEU A O 1
ATOM 733 N N . HIS A 1 95 ? 8.058 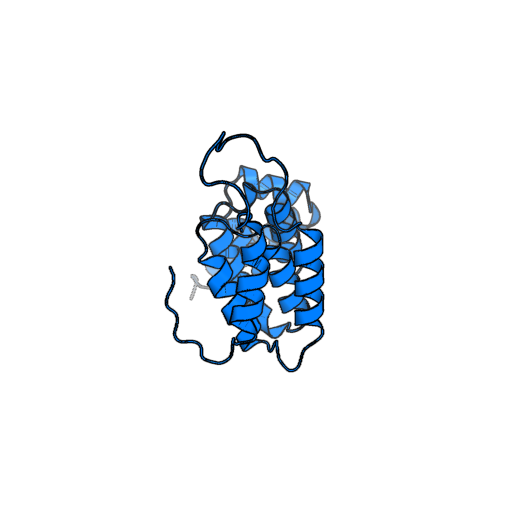-10.850 -0.284 1.00 97.38 95 HIS A N 1
ATOM 734 C CA . HIS A 1 95 ? 9.127 -10.637 0.687 1.00 97.38 95 HIS A CA 1
ATOM 735 C C . HIS A 1 95 ? 8.563 -10.245 2.064 1.00 97.38 95 HIS A C 1
ATOM 737 O O . HIS A 1 95 ? 8.570 -9.064 2.421 1.00 97.38 95 HIS A O 1
ATOM 743 N N . PRO A 1 96 ? 8.152 -11.222 2.897 1.00 96.62 96 PRO A N 1
ATOM 744 C CA . PRO A 1 96 ? 7.558 -10.961 4.214 1.00 96.62 96 PRO A CA 1
ATOM 745 C C . PRO A 1 96 ? 8.435 -10.128 5.162 1.00 96.62 96 PRO A C 1
ATOM 747 O O . PRO A 1 96 ? 7.922 -9.425 6.030 1.00 96.62 96 PRO A O 1
ATOM 750 N N . ARG A 1 97 ? 9.761 -10.135 4.963 1.00 96.81 97 ARG A N 1
ATOM 751 C CA . ARG A 1 97 ? 10.716 -9.290 5.704 1.00 96.81 97 ARG A CA 1
ATOM 752 C C . ARG A 1 97 ? 10.478 -7.785 5.524 1.00 96.81 97 ARG A C 1
ATOM 754 O O . ARG A 1 97 ? 10.978 -7.000 6.320 1.00 96.81 97 ARG A O 1
ATOM 761 N N . LEU A 1 98 ? 9.694 -7.372 4.525 1.00 97.62 98 LEU A N 1
ATOM 762 C CA . LEU A 1 98 ? 9.273 -5.981 4.354 1.00 97.62 98 LEU A CA 1
ATOM 763 C C . LEU A 1 98 ? 8.207 -5.534 5.358 1.00 97.62 98 LEU A C 1
ATOM 765 O O . LEU A 1 98 ? 7.881 -4.354 5.355 1.00 97.62 98 LEU A O 1
ATOM 769 N N . ALA A 1 99 ? 7.666 -6.410 6.213 1.00 97.31 99 ALA A N 1
ATOM 770 C CA . ALA A 1 99 ? 6.572 -6.065 7.124 1.00 97.31 99 ALA A CA 1
ATOM 771 C C . ALA A 1 99 ? 6.823 -4.761 7.906 1.00 97.31 99 ALA A C 1
ATOM 773 O O . ALA A 1 99 ? 5.990 -3.861 7.855 1.00 97.31 99 ALA A O 1
ATOM 774 N N . GLY A 1 100 ? 7.992 -4.605 8.540 1.00 97.19 100 GLY A N 1
ATOM 775 C CA . GLY A 1 100 ? 8.336 -3.380 9.277 1.00 97.19 100 GLY A CA 1
ATOM 776 C C . GLY A 1 100 ? 8.414 -2.132 8.387 1.00 97.19 100 GLY A C 1
ATOM 777 O O . GLY A 1 100 ? 7.884 -1.081 8.737 1.00 97.19 100 GLY A O 1
ATOM 778 N N . TYR A 1 101 ? 8.997 -2.258 7.192 1.00 98.38 101 TYR A N 1
ATOM 779 C CA . TYR A 1 101 ? 9.018 -1.176 6.204 1.00 98.38 101 TYR A CA 1
ATOM 780 C C . TYR A 1 101 ? 7.599 -0.792 5.752 1.00 98.38 101 TYR A C 1
ATOM 782 O O . TYR A 1 101 ? 7.267 0.389 5.672 1.00 98.38 101 TYR A O 1
ATOM 790 N N . VAL A 1 102 ? 6.732 -1.780 5.519 1.00 98.69 102 VAL A N 1
ATOM 791 C CA . VAL A 1 102 ? 5.336 -1.561 5.124 1.00 98.69 102 VAL A CA 1
ATOM 792 C C . VAL A 1 102 ? 4.549 -0.849 6.222 1.00 98.69 102 VAL A C 1
ATOM 794 O O . VAL A 1 102 ? 3.767 0.040 5.901 1.00 98.69 102 VAL A O 1
ATOM 797 N N . ILE A 1 103 ? 4.781 -1.149 7.504 1.00 98.56 103 ILE A N 1
ATOM 798 C CA . ILE A 1 103 ? 4.177 -0.383 8.608 1.00 98.56 103 ILE A CA 1
ATOM 799 C C . ILE A 1 103 ? 4.535 1.107 8.503 1.00 98.56 103 ILE A C 1
ATOM 801 O O . ILE A 1 103 ? 3.644 1.954 8.574 1.00 98.56 103 ILE A O 1
ATOM 805 N N . ASN A 1 104 ? 5.800 1.439 8.227 1.00 98.44 104 ASN A N 1
ATOM 806 C CA . ASN A 1 104 ? 6.222 2.831 8.031 1.00 98.44 104 ASN A CA 1
ATOM 807 C C . ASN A 1 104 ? 5.561 3.474 6.801 1.00 98.44 104 ASN A C 1
ATOM 809 O O . ASN A 1 104 ? 5.157 4.637 6.853 1.00 98.44 104 ASN A O 1
ATOM 813 N N . VAL A 1 105 ? 5.397 2.724 5.706 1.00 98.81 105 VAL A N 1
ATOM 814 C CA . VAL A 1 105 ? 4.640 3.182 4.529 1.00 98.81 105 VAL A CA 1
ATOM 815 C C . VAL A 1 105 ? 3.193 3.506 4.910 1.00 98.81 105 VAL A C 1
ATOM 817 O O . VAL A 1 105 ? 2.712 4.586 4.574 1.00 98.81 105 VAL A O 1
ATOM 820 N N . LEU A 1 106 ? 2.512 2.632 5.659 1.00 98.81 106 LEU A N 1
ATOM 821 C CA . LEU A 1 106 ? 1.125 2.848 6.083 1.00 98.81 106 LEU A CA 1
ATOM 822 C C . LEU A 1 106 ? 0.977 4.112 6.949 1.00 98.81 106 LEU A C 1
ATOM 824 O O . LEU A 1 106 ? 0.081 4.915 6.701 1.00 98.81 106 LEU A O 1
ATOM 828 N N . VAL A 1 107 ? 1.893 4.364 7.890 1.00 98.44 107 VAL A N 1
ATOM 829 C CA . VAL A 1 107 ? 1.900 5.614 8.681 1.00 98.44 107 VAL A CA 1
ATOM 830 C C . VAL A 1 107 ? 1.995 6.848 7.777 1.00 98.44 107 VAL A C 1
ATOM 832 O O . VAL A 1 107 ? 1.266 7.827 7.947 1.00 98.44 107 VAL A O 1
ATOM 835 N N . ARG A 1 108 ? 2.868 6.813 6.768 1.00 98.50 108 ARG A N 1
ATOM 836 C CA . ARG A 1 108 ? 3.036 7.929 5.825 1.00 98.50 108 ARG A CA 1
ATOM 837 C C . ARG A 1 108 ? 1.808 8.139 4.934 1.00 98.50 108 ARG A C 1
ATOM 839 O O . ARG A 1 108 ? 1.497 9.280 4.593 1.00 98.50 108 ARG A O 1
ATOM 846 N N . LEU A 1 109 ? 1.082 7.074 4.597 1.00 98.69 109 LEU A N 1
ATOM 847 C CA . LEU A 1 109 ? -0.162 7.152 3.827 1.00 98.69 109 LEU A CA 1
ATOM 848 C C . LEU A 1 109 ? -1.291 7.870 4.576 1.00 98.69 109 LEU A C 1
ATOM 850 O O . LEU A 1 109 ? -2.095 8.550 3.937 1.00 98.69 109 LEU A O 1
ATOM 854 N N . ILE A 1 110 ? -1.322 7.795 5.911 1.00 98.44 110 ILE A N 1
ATOM 855 C CA . ILE A 1 110 ? -2.266 8.580 6.725 1.00 98.44 110 ILE A CA 1
ATOM 856 C C . ILE A 1 110 ? -2.023 10.076 6.517 1.00 98.44 110 ILE A C 1
ATOM 858 O O . ILE A 1 110 ? -2.961 10.824 6.248 1.00 98.44 110 ILE A O 1
ATOM 862 N N . ARG A 1 111 ? -0.756 10.514 6.544 1.00 96.81 111 ARG A N 1
ATOM 863 C CA . ARG A 1 111 ? -0.387 11.923 6.301 1.00 96.81 111 ARG A CA 1
ATOM 864 C C . ARG A 1 111 ? -0.771 12.389 4.895 1.00 96.81 111 ARG A C 1
ATOM 866 O O . ARG A 1 111 ? -1.137 13.543 4.711 1.00 96.81 111 ARG A O 1
ATOM 873 N N . LYS A 1 112 ? -0.734 11.480 3.915 1.00 97.25 112 LYS A N 1
ATOM 874 C CA . LYS A 1 112 ? -1.201 11.722 2.540 1.00 97.25 112 LYS A CA 1
ATOM 875 C C . LYS A 1 112 ? -2.715 11.579 2.357 1.00 97.25 112 LYS A C 1
ATOM 877 O O . LYS A 1 112 ? -3.190 11.699 1.233 1.00 97.25 112 LYS A O 1
ATOM 882 N N . GLN A 1 113 ? -3.473 11.362 3.434 1.00 97.75 113 GLN A N 1
ATOM 883 C CA . GLN A 1 113 ? -4.930 11.225 3.408 1.00 97.75 113 GLN A CA 1
ATOM 884 C C . GLN A 1 113 ? -5.391 10.173 2.393 1.00 97.75 113 GLN A C 1
ATOM 886 O O . GLN A 1 113 ? -6.257 10.429 1.557 1.00 97.75 113 GLN A O 1
ATOM 891 N N . VAL A 1 114 ? -4.790 8.981 2.460 1.00 98.00 114 VAL A N 1
ATOM 892 C CA . VAL A 1 114 ? -5.025 7.862 1.527 1.00 98.00 114 VAL A CA 1
ATOM 893 C C . VAL A 1 114 ? -6.510 7.531 1.302 1.00 98.00 114 VAL A C 1
ATOM 895 O O . VAL A 1 114 ? -6.881 7.076 0.224 1.00 98.00 114 VAL A O 1
ATOM 898 N N . TRP A 1 115 ? -7.374 7.843 2.271 1.00 98.06 115 TRP A N 1
ATOM 899 C CA . TRP A 1 115 ? -8.830 7.705 2.185 1.00 98.06 115 TRP A CA 1
ATOM 900 C C . TRP A 1 115 ? -9.514 8.586 1.128 1.00 98.06 115 TRP A C 1
ATOM 902 O O . TRP A 1 115 ? -10.678 8.357 0.821 1.00 98.06 115 TRP A O 1
ATOM 912 N N . LYS A 1 116 ? -8.829 9.578 0.545 1.00 96.75 116 LYS A N 1
ATOM 913 C CA . LYS A 1 116 ? -9.367 10.386 -0.566 1.00 96.75 116 LYS A CA 1
ATOM 914 C C . LYS A 1 116 ? -9.526 9.603 -1.872 1.00 96.75 116 LYS A C 1
ATOM 916 O O . LYS A 1 116 ? -10.226 10.062 -2.767 1.00 96.75 116 LYS A O 1
ATOM 921 N N . SER A 1 117 ? -8.874 8.448 -1.995 1.00 97.25 117 SER A N 1
ATOM 922 C CA . SER A 1 117 ? -9.017 7.544 -3.135 1.00 97.25 117 SER A CA 1
ATOM 923 C C . SER A 1 117 ? -9.560 6.209 -2.652 1.00 97.25 117 SER A C 1
ATOM 925 O O . SER A 1 117 ? -8.875 5.497 -1.922 1.00 97.25 117 SER A O 1
ATOM 927 N N . GLU A 1 118 ? -10.762 5.832 -3.090 1.00 96.62 118 GLU A N 1
ATOM 928 C CA . GLU A 1 118 ? -11.414 4.580 -2.673 1.00 96.62 118 GLU A CA 1
ATOM 929 C C . GLU A 1 118 ? -10.543 3.345 -2.943 1.00 96.62 118 GLU A C 1
ATOM 931 O O . GLU A 1 118 ? -10.430 2.458 -2.100 1.00 96.62 118 GLU A O 1
ATOM 936 N N . LYS A 1 119 ? -9.858 3.311 -4.094 1.00 96.44 119 LYS A N 1
ATOM 937 C CA . LYS A 1 119 ? -8.986 2.189 -4.481 1.00 96.44 119 LYS A CA 1
ATOM 938 C C . LYS A 1 119 ? -7.768 2.065 -3.569 1.00 96.44 119 LYS A C 1
ATOM 940 O O . LYS A 1 119 ? -7.389 0.959 -3.184 1.00 96.44 119 LYS A O 1
ATOM 945 N N . LEU A 1 120 ? -7.142 3.192 -3.232 1.00 98.25 120 LEU A N 1
ATOM 946 C CA . LEU A 1 120 ? -6.007 3.199 -2.313 1.00 98.25 120 LEU A CA 1
ATOM 947 C C . LEU A 1 120 ? -6.462 2.919 -0.880 1.00 98.25 120 LEU A C 1
ATOM 949 O O . LEU A 1 120 ? -5.757 2.231 -0.148 1.00 98.25 120 LEU A O 1
ATOM 953 N N . TRP A 1 121 ? -7.647 3.392 -0.500 1.00 98.31 121 TRP A N 1
ATOM 954 C CA . TRP A 1 121 ? -8.231 3.158 0.812 1.00 98.31 121 TRP A CA 1
ATOM 955 C C . TRP A 1 121 ? -8.548 1.683 1.064 1.00 98.31 121 TRP A C 1
ATOM 957 O O . TRP A 1 121 ? -8.118 1.135 2.077 1.00 98.31 121 TRP A O 1
ATOM 967 N N . ASP A 1 122 ? -9.205 1.009 0.118 1.00 97.75 122 ASP A N 1
ATOM 968 C CA . ASP A 1 122 ? -9.457 -0.436 0.195 1.00 97.75 122 ASP A CA 1
ATOM 969 C C . ASP A 1 122 ? -8.137 -1.216 0.330 1.00 97.75 122 ASP A C 1
ATOM 971 O O . ASP A 1 122 ? -7.987 -2.072 1.207 1.00 97.75 122 ASP A O 1
ATOM 975 N N . GLY A 1 123 ? -7.127 -0.853 -0.468 1.00 98.25 123 GLY A N 1
ATOM 976 C CA . GLY A 1 123 ? -5.791 -1.435 -0.362 1.00 98.25 123 GLY A CA 1
ATOM 977 C C . GLY A 1 123 ? -5.132 -1.192 1.000 1.00 98.25 123 GLY A C 1
ATOM 978 O O . GLY A 1 123 ? -4.529 -2.110 1.559 1.00 98.25 123 GLY A O 1
ATOM 979 N N . PHE A 1 124 ? -5.258 0.017 1.554 1.00 98.69 124 PHE A N 1
ATOM 980 C CA . PHE A 1 124 ? -4.746 0.379 2.877 1.00 98.69 124 PHE A CA 1
ATOM 981 C C . PHE A 1 124 ? -5.361 -0.498 3.970 1.00 98.69 124 PHE A C 1
ATOM 983 O O . PHE A 1 124 ? -4.619 -1.114 4.737 1.00 98.69 124 PHE A O 1
ATOM 990 N N . ILE A 1 125 ? -6.693 -0.630 4.000 1.00 98.31 125 ILE A N 1
ATOM 991 C CA . ILE A 1 125 ? -7.387 -1.443 5.009 1.00 98.31 125 ILE A CA 1
ATOM 992 C C . ILE A 1 125 ? -6.961 -2.910 4.905 1.00 98.31 125 ILE A C 1
ATOM 994 O O . ILE A 1 125 ? -6.577 -3.517 5.907 1.00 98.31 125 ILE A O 1
ATOM 998 N N . ARG A 1 126 ? -6.939 -3.473 3.689 1.00 98.19 126 ARG A N 1
ATOM 999 C CA . ARG A 1 126 ? -6.483 -4.856 3.458 1.00 98.19 126 ARG A CA 1
ATOM 1000 C C . ARG A 1 126 ? -5.042 -5.073 3.900 1.00 98.19 126 ARG A C 1
ATOM 1002 O O . ARG A 1 126 ? -4.708 -6.147 4.401 1.00 98.19 126 ARG A O 1
ATOM 1009 N N . CYS A 1 127 ? -4.176 -4.084 3.690 1.00 98.50 127 CYS A N 1
ATOM 1010 C CA . CYS A 1 127 ? -2.786 -4.160 4.111 1.00 98.50 127 CYS A CA 1
ATOM 1011 C C . CYS A 1 127 ? -2.676 -4.144 5.640 1.00 98.50 127 CYS A C 1
ATOM 1013 O O . CYS A 1 127 ? -2.039 -5.042 6.184 1.00 98.50 127 CYS A O 1
ATOM 1015 N N . CYS A 1 128 ? -3.384 -3.240 6.328 1.00 98.38 128 CYS A N 1
ATOM 1016 C CA . CYS A 1 128 ? -3.490 -3.238 7.789 1.00 98.38 128 CYS A CA 1
ATOM 1017 C C . CYS A 1 128 ? -4.007 -4.582 8.325 1.00 98.38 128 CYS A C 1
ATOM 1019 O O . CYS A 1 128 ? -3.403 -5.165 9.215 1.00 98.38 128 CYS A O 1
ATOM 1021 N N . ALA A 1 129 ? -5.068 -5.148 7.745 1.00 96.62 129 ALA A N 1
ATOM 1022 C CA . ALA A 1 129 ? -5.582 -6.455 8.160 1.00 96.62 129 ALA A CA 1
ATOM 1023 C C . ALA A 1 129 ? -4.556 -7.597 7.981 1.00 96.62 129 ALA A C 1
ATOM 1025 O O . ALA A 1 129 ? -4.574 -8.576 8.732 1.00 96.62 129 ALA A O 1
ATOM 1026 N N . LYS A 1 130 ? -3.644 -7.492 7.006 1.00 96.00 130 LYS A N 1
ATOM 1027 C CA . LYS A 1 130 ? -2.573 -8.475 6.771 1.00 96.00 130 LYS A CA 1
ATOM 1028 C C . LYS A 1 130 ? -1.357 -8.300 7.676 1.00 96.00 130 LYS A C 1
ATOM 1030 O O . LYS A 1 130 ? -0.626 -9.266 7.863 1.00 96.00 130 LYS A O 1
ATOM 1035 N N . THR A 1 131 ? -1.134 -7.108 8.217 1.00 96.81 131 THR A N 1
ATOM 1036 C CA . THR A 1 131 ? 0.038 -6.772 9.043 1.00 96.81 131 THR A CA 1
ATOM 1037 C C . THR A 1 131 ? -0.318 -6.599 10.519 1.00 96.81 131 THR A C 1
ATOM 1039 O O . THR A 1 131 ? 0.375 -5.910 11.267 1.00 96.81 131 THR A O 1
ATOM 1042 N N . ARG A 1 132 ? -1.404 -7.245 10.953 1.00 95.50 132 ARG A N 1
ATOM 1043 C CA . ARG A 1 132 ? -1.759 -7.370 12.367 1.00 95.50 132 ARG A CA 1
ATOM 1044 C C . ARG A 1 132 ? -0.729 -8.247 13.102 1.00 95.50 132 ARG A C 1
ATOM 1046 O O . ARG A 1 132 ? -0.289 -9.245 12.533 1.00 95.50 132 ARG A O 1
ATOM 1053 N N . PRO A 1 133 ? -0.423 -7.953 14.379 1.00 94.69 133 PRO A N 1
ATOM 1054 C CA . PRO A 1 133 ? -0.964 -6.850 15.179 1.00 94.69 133 PRO A CA 1
ATOM 1055 C C . PRO A 1 133 ? -0.236 -5.509 14.977 1.00 94.69 133 PRO A C 1
ATOM 1057 O O . PRO A 1 133 ? -0.696 -4.490 15.484 1.00 94.69 133 PRO A O 1
ATOM 1060 N N . GLN A 1 134 ? 0.883 -5.476 14.247 1.00 95.19 134 GLN A N 1
ATOM 1061 C CA . GLN A 1 134 ? 1.744 -4.290 14.124 1.00 95.19 134 GLN A CA 1
ATOM 1062 C C . GLN A 1 134 ? 1.001 -3.075 13.547 1.00 95.19 134 GLN A C 1
ATOM 1064 O O . GLN A 1 134 ? 1.264 -1.936 13.926 1.00 95.19 134 GLN A O 1
ATOM 1069 N N . SER A 1 135 ? 0.031 -3.312 12.667 1.00 97.50 135 SER A N 1
ATOM 1070 C CA . SER A 1 135 ? -0.810 -2.269 12.084 1.00 97.50 135 SER A CA 1
ATOM 1071 C C . SER A 1 135 ? -1.749 -1.577 13.074 1.00 97.50 135 SER A C 1
ATOM 1073 O O . SER A 1 135 ? -2.282 -0.526 12.733 1.00 97.50 135 SER A O 1
ATOM 1075 N N . TYR A 1 136 ? -1.998 -2.115 14.273 1.00 97.00 136 TYR A N 1
ATOM 1076 C CA . TYR A 1 136 ? -2.943 -1.497 15.212 1.00 97.00 136 TYR A CA 1
ATOM 1077 C C . TYR A 1 136 ? -2.494 -0.094 15.633 1.00 97.00 136 TYR A C 1
ATOM 1079 O O . TYR A 1 136 ? -3.308 0.823 15.623 1.00 97.00 136 TYR A O 1
ATOM 1087 N N . GLN A 1 137 ? -1.195 0.111 15.868 1.00 95.25 137 GLN A N 1
ATOM 1088 C CA . GLN A 1 137 ? -0.628 1.443 16.135 1.00 95.25 137 GLN A CA 1
ATOM 1089 C C . GLN A 1 137 ? -0.785 2.410 14.957 1.00 95.25 137 GLN A C 1
ATOM 1091 O O . GLN A 1 137 ? -0.846 3.622 15.146 1.00 95.25 137 GLN A O 1
ATOM 1096 N N . VAL A 1 138 ? -0.861 1.892 13.731 1.00 97.75 138 VAL A N 1
ATOM 1097 C CA . VAL A 1 138 ? -1.129 2.712 12.545 1.00 97.75 138 VAL A CA 1
ATOM 1098 C C . VAL A 1 138 ? -2.591 3.148 12.525 1.00 97.75 138 VAL A C 1
ATOM 1100 O O . VAL A 1 138 ? -2.882 4.314 12.288 1.00 97.75 138 VAL A O 1
ATOM 1103 N N . LEU A 1 139 ? -3.518 2.235 12.821 1.00 97.69 139 LEU A N 1
ATOM 1104 C CA . LEU A 1 139 ? -4.952 2.539 12.852 1.00 97.69 139 LEU A CA 1
ATOM 1105 C C . LEU A 1 139 ? -5.302 3.582 13.910 1.00 97.69 139 LEU A C 1
ATOM 1107 O O . LEU A 1 139 ? -6.134 4.442 13.650 1.00 97.69 139 LEU A O 1
ATOM 1111 N N . LEU A 1 140 ? -4.635 3.548 15.065 1.00 96.69 140 LEU A N 1
ATOM 1112 C CA . LEU A 1 140 ? -4.828 4.529 16.137 1.00 96.69 140 LEU A CA 1
ATOM 1113 C C . LEU A 1 140 ? -4.388 5.957 15.756 1.00 96.69 140 LEU A C 1
ATOM 1115 O O . LEU A 1 140 ? -4.715 6.897 16.470 1.00 96.69 140 LEU A O 1
ATOM 1119 N N . GLN A 1 141 ? -3.685 6.138 14.632 1.00 97.44 141 GLN A N 1
ATOM 1120 C CA . GLN A 1 141 ? -3.317 7.456 14.095 1.00 97.44 141 GLN A CA 1
ATOM 1121 C C . GLN A 1 141 ? -4.336 8.001 13.081 1.00 97.44 141 GLN A C 1
ATOM 1123 O O . GLN A 1 141 ? -4.177 9.120 12.589 1.00 97.44 141 GLN A O 1
ATOM 1128 N N . LEU A 1 142 ? -5.356 7.219 12.716 1.00 98.25 142 LEU A N 1
ATOM 1129 C CA . LEU A 1 142 ? -6.412 7.681 11.822 1.00 98.25 142 LEU A CA 1
ATOM 1130 C C . LEU A 1 142 ? -7.335 8.682 12.534 1.00 98.25 142 LEU A C 1
ATOM 1132 O O . LEU A 1 142 ? -7.602 8.534 13.727 1.00 98.25 142 LEU A O 1
ATOM 1136 N N . PRO A 1 143 ? -7.911 9.645 11.794 1.00 98.06 143 PRO A N 1
ATOM 1137 C CA . PRO A 1 143 ? -9.053 10.410 12.280 1.00 98.06 143 PRO A CA 1
ATOM 1138 C C . PRO A 1 143 ? -10.207 9.488 12.734 1.00 98.06 143 PRO A C 1
ATOM 1140 O O . PRO A 1 143 ? -10.392 8.425 12.128 1.00 98.06 143 PRO A O 1
ATOM 1143 N N . PRO A 1 144 ? -11.006 9.871 13.752 1.00 97.50 144 PRO A N 1
ATOM 1144 C CA . PRO A 1 144 ? -12.040 9.001 14.324 1.00 97.50 144 PRO A CA 1
ATOM 1145 C C . PRO A 1 144 ? -13.050 8.453 13.306 1.00 97.50 144 PRO A C 1
ATOM 1147 O O . PRO A 1 144 ? -13.394 7.273 13.345 1.00 97.50 144 PRO A O 1
ATOM 1150 N N . ASP A 1 145 ? -13.479 9.280 12.353 1.00 97.50 145 ASP A N 1
ATOM 1151 C CA . ASP A 1 145 ? -14.395 8.904 11.272 1.00 97.50 145 ASP A CA 1
ATOM 1152 C C . ASP A 1 145 ? -13.785 7.853 10.330 1.00 97.50 145 ASP A C 1
ATOM 1154 O O . ASP A 1 145 ? -14.472 6.941 9.866 1.00 97.50 145 ASP A O 1
ATOM 1158 N N . ARG A 1 146 ? -12.476 7.942 10.068 1.00 98.19 146 ARG A N 1
ATOM 1159 C CA . ARG A 1 146 ? -11.758 6.969 9.232 1.00 98.19 146 ARG A CA 1
ATOM 1160 C C . ARG A 1 146 ? -11.499 5.672 9.972 1.00 98.19 146 ARG A C 1
ATOM 1162 O O . ARG A 1 146 ? -11.630 4.615 9.363 1.00 98.19 146 ARG A O 1
ATOM 1169 N N . LEU A 1 147 ? -11.183 5.737 11.262 1.00 98.06 147 LEU A N 1
ATOM 1170 C CA . LEU A 1 147 ? -11.039 4.549 12.096 1.00 98.06 147 LEU A CA 1
ATOM 1171 C C . LEU A 1 147 ? -12.359 3.769 12.193 1.00 98.06 147 LEU A C 1
ATOM 1173 O O . LEU A 1 147 ? -12.362 2.551 12.024 1.00 98.06 147 LEU A O 1
ATOM 1177 N N . GLU A 1 148 ? -13.486 4.460 12.380 1.00 97.69 148 GLU A N 1
ATOM 1178 C CA . GLU A 1 148 ? -14.807 3.823 12.388 1.00 97.69 148 GLU A CA 1
ATOM 1179 C C . GLU A 1 148 ? -15.119 3.154 11.039 1.00 97.69 148 GLU A C 1
ATOM 1181 O O . GLU A 1 148 ? -15.567 2.010 11.014 1.00 97.69 148 GLU A O 1
ATOM 1186 N N . ALA A 1 149 ? -14.786 3.796 9.914 1.00 96.69 149 ALA A N 1
ATOM 1187 C CA . ALA A 1 149 ? -14.933 3.186 8.590 1.00 96.69 149 ALA A CA 1
ATOM 1188 C C . ALA A 1 149 ? -14.090 1.904 8.422 1.00 96.69 149 ALA A C 1
ATOM 1190 O O . ALA A 1 149 ? -14.545 0.954 7.785 1.00 96.69 149 ALA A O 1
ATOM 1191 N N . VAL A 1 150 ? -12.891 1.831 9.020 1.00 97.62 150 VAL A N 1
ATOM 1192 C CA . VAL A 1 150 ? -12.109 0.580 9.052 1.00 97.62 150 VAL A CA 1
ATOM 1193 C C . VAL A 1 150 ? -12.867 -0.512 9.800 1.00 97.62 150 VAL A C 1
ATOM 1195 O O . VAL A 1 150 ? -12.915 -1.643 9.329 1.00 97.62 150 VAL A O 1
ATOM 1198 N N . PHE A 1 151 ? -13.478 -0.194 10.942 1.00 97.31 151 PHE A N 1
ATOM 1199 C CA . PHE A 1 151 ? -14.239 -1.173 11.722 1.00 97.31 151 PHE A CA 1
ATOM 1200 C C . PHE A 1 151 ? -15.545 -1.594 11.056 1.00 97.31 151 PHE A C 1
ATOM 1202 O O . PHE A 1 151 ? -15.973 -2.727 11.240 1.00 97.31 151 PHE A O 1
ATOM 1209 N N . GLN A 1 152 ? -16.167 -0.733 10.257 1.00 95.94 152 GLN A N 1
ATOM 1210 C CA . GLN A 1 152 ? -17.305 -1.133 9.430 1.00 95.94 152 GLN A CA 1
ATOM 1211 C C . GLN A 1 152 ? -16.878 -2.112 8.330 1.00 95.94 152 GLN A C 1
ATOM 1213 O O . GLN A 1 152 ? -17.606 -3.054 8.029 1.00 95.94 152 GLN A O 1
ATOM 1218 N N . TRP A 1 153 ? -15.687 -1.911 7.760 1.00 94.56 153 TRP A N 1
ATOM 1219 C CA . TRP A 1 153 ? -15.141 -2.781 6.722 1.00 94.56 153 TRP A CA 1
ATOM 1220 C C . TRP A 1 153 ? -14.618 -4.120 7.283 1.00 94.56 153 TRP A C 1
ATOM 1222 O O . TRP A 1 153 ? -14.883 -5.167 6.702 1.00 94.56 153 TRP A O 1
ATOM 1232 N N . GLU A 1 154 ? -13.927 -4.112 8.430 1.00 93.81 154 GLU A N 1
ATOM 1233 C CA . GLU A 1 154 ? -13.443 -5.306 9.148 1.00 93.81 154 GLU A CA 1
ATOM 1234 C C . GLU A 1 154 ? -13.859 -5.253 10.638 1.00 93.81 154 GLU A C 1
ATOM 1236 O O . GLU A 1 154 ? -13.075 -4.840 11.504 1.00 93.81 154 GLU A O 1
ATOM 1241 N N . PRO A 1 155 ? -15.080 -5.709 10.983 1.00 94.38 155 PRO A N 1
ATOM 1242 C CA . PRO A 1 155 ? -15.620 -5.621 12.346 1.00 94.38 155 PRO A CA 1
ATOM 1243 C C . PRO A 1 155 ? -14.774 -6.315 13.416 1.00 94.38 155 PRO A C 1
ATOM 1245 O O . PRO A 1 155 ? -14.663 -5.825 14.544 1.00 94.38 155 PRO A O 1
ATOM 1248 N N . ALA A 1 156 ? -14.116 -7.424 13.064 1.00 91.94 156 ALA A N 1
ATOM 1249 C CA . ALA A 1 156 ? -13.254 -8.164 13.982 1.00 91.94 156 ALA A CA 1
ATOM 1250 C C . ALA A 1 156 ? -12.082 -7.313 14.507 1.00 91.94 156 ALA A C 1
ATOM 1252 O O . ALA A 1 156 ? -11.634 -7.508 15.641 1.00 91.94 156 ALA A O 1
ATOM 1253 N N . MET A 1 157 ? -11.609 -6.334 13.726 1.00 93.38 157 MET A N 1
ATOM 1254 C CA . MET A 1 157 ? -10.501 -5.471 14.136 1.00 93.38 157 MET A CA 1
ATOM 1255 C C . MET A 1 157 ? -10.861 -4.550 15.298 1.00 93.38 157 MET A C 1
ATOM 1257 O O . MET A 1 157 ? -9.972 -4.210 16.073 1.00 93.38 157 MET A O 1
ATOM 1261 N N . ARG A 1 158 ? -12.139 -4.200 15.496 1.00 95.56 158 ARG A N 1
ATOM 1262 C CA . ARG A 1 158 ? -12.553 -3.329 16.610 1.00 95.56 158 ARG A CA 1
ATOM 1263 C C . ARG A 1 158 ? -12.188 -3.936 17.962 1.00 95.56 158 ARG A C 1
ATOM 1265 O O . ARG A 1 158 ? -11.554 -3.288 18.793 1.00 95.56 158 ARG A O 1
ATOM 1272 N N . GLY A 1 159 ? -12.561 -5.199 18.168 1.00 95.12 159 GLY A N 1
ATOM 1273 C CA . GLY A 1 159 ? -12.251 -5.923 19.401 1.00 95.12 159 GLY A CA 1
ATOM 1274 C C . GLY A 1 159 ? -10.751 -6.169 19.569 1.00 95.12 159 GLY A C 1
ATOM 1275 O O . GLY A 1 159 ? -10.228 -6.065 20.674 1.00 95.12 159 GLY A O 1
ATOM 1276 N N . GLN A 1 160 ? -10.047 -6.444 18.468 1.00 95.25 160 GLN A N 1
ATOM 1277 C CA . GLN A 1 160 ? -8.603 -6.687 18.481 1.00 95.25 160 GLN A CA 1
ATOM 1278 C C . GLN A 1 160 ? -7.802 -5.430 18.849 1.00 95.25 160 GLN A C 1
ATOM 1280 O O . GLN A 1 160 ? -6.911 -5.505 19.692 1.00 95.25 160 GLN A O 1
ATOM 1285 N N . VAL A 1 161 ? -8.141 -4.278 18.261 1.00 95.75 161 VAL A N 1
ATOM 1286 C CA . VAL A 1 161 ? -7.499 -2.990 18.566 1.00 95.75 161 VAL A CA 1
ATOM 1287 C C . VAL A 1 161 ? -7.797 -2.567 20.003 1.00 95.75 161 VAL A C 1
ATOM 1289 O O . VAL A 1 161 ? -6.889 -2.118 20.693 1.00 95.75 161 VAL A O 1
ATOM 1292 N N . ARG A 1 162 ? -9.029 -2.771 20.491 1.00 94.75 162 ARG A N 1
ATOM 1293 C CA . ARG A 1 162 ? -9.374 -2.495 21.895 1.00 94.75 162 ARG A CA 1
ATOM 1294 C C . ARG A 1 162 ? -8.479 -3.276 22.861 1.00 94.75 162 ARG A C 1
ATOM 1296 O O . ARG A 1 162 ? -7.814 -2.661 23.685 1.00 94.75 162 ARG A O 1
ATOM 1303 N N . ARG A 1 163 ? -8.400 -4.603 22.700 1.00 94.81 163 ARG A N 1
ATOM 1304 C CA . ARG A 1 163 ? -7.544 -5.467 23.537 1.00 94.81 163 ARG A CA 1
ATOM 1305 C C . ARG A 1 163 ? -6.074 -5.067 23.466 1.00 94.81 163 ARG A C 1
ATOM 1307 O O . ARG A 1 163 ? -5.354 -5.143 24.453 1.00 94.81 163 ARG A O 1
ATOM 1314 N N . TYR A 1 164 ? -5.621 -4.650 22.286 1.00 93.81 164 TYR A N 1
ATOM 1315 C CA . TYR A 1 164 ? -4.257 -4.178 22.094 1.00 93.81 164 TYR A CA 1
ATOM 1316 C C . TYR A 1 164 ? -3.952 -2.920 22.924 1.00 93.81 164 TYR A C 1
ATOM 1318 O O . TYR A 1 164 ? -2.887 -2.854 23.532 1.00 93.81 164 TYR A O 1
ATOM 1326 N N . VAL A 1 165 ? -4.884 -1.963 22.992 1.00 92.88 165 VAL A N 1
ATOM 1327 C CA . VAL A 1 165 ? -4.751 -0.758 23.830 1.00 92.88 165 VAL A CA 1
ATOM 1328 C C . VAL A 1 165 ? -4.820 -1.107 25.318 1.00 92.88 165 VAL A C 1
ATOM 1330 O O . VAL A 1 165 ? -3.962 -0.659 26.072 1.00 92.88 165 VAL A O 1
ATOM 1333 N N . GLU A 1 166 ? -5.778 -1.944 25.729 1.00 92.00 166 GLU A N 1
ATOM 1334 C CA . GLU A 1 166 ? -5.935 -2.388 27.126 1.00 92.00 166 GLU A CA 1
ATOM 1335 C C . GLU A 1 166 ? -4.646 -3.035 27.656 1.00 92.00 166 GLU A C 1
ATOM 1337 O O . GLU A 1 166 ? -4.130 -2.625 28.693 1.00 92.00 166 GLU A O 1
ATOM 1342 N N . ASN A 1 167 ? -4.061 -3.964 26.892 1.00 88.75 167 ASN A N 1
ATOM 1343 C CA . ASN A 1 167 ? -2.807 -4.621 27.266 1.00 88.75 167 ASN A CA 1
ATOM 1344 C C . ASN A 1 167 ? -1.620 -3.645 27.345 1.00 88.75 167 ASN A C 1
ATOM 1346 O O . ASN A 1 167 ? -0.714 -3.847 28.152 1.00 88.75 167 ASN A O 1
ATOM 1350 N N . PHE A 1 168 ? -1.607 -2.596 26.515 1.00 77.12 168 PHE A N 1
ATOM 1351 C 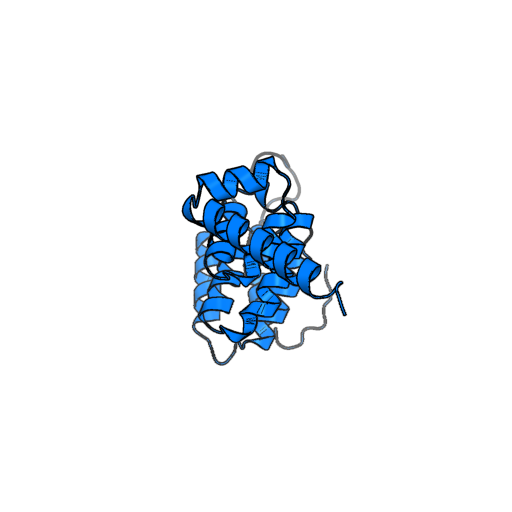CA . PHE A 1 168 ? -0.570 -1.562 26.556 1.00 77.12 168 PHE A CA 1
ATOM 1352 C C . PHE A 1 168 ? -0.686 -0.698 27.816 1.00 77.12 168 PHE A C 1
ATOM 1354 O O . PHE A 1 168 ? 0.323 -0.394 28.447 1.00 77.12 168 PHE A O 1
ATOM 1361 N N . SER A 1 169 ? -1.911 -0.337 28.204 1.00 71.44 169 SER A N 1
ATOM 1362 C CA . SER A 1 169 ? -2.175 0.428 29.423 1.00 71.44 169 SER A CA 1
ATOM 1363 C C . SER A 1 169 ? -1.835 -0.372 30.682 1.00 71.44 169 SER A C 1
ATOM 1365 O O . SER A 1 169 ? -1.203 0.167 31.584 1.00 71.44 169 SER A O 1
ATOM 1367 N N . SER A 1 170 ? -2.170 -1.666 30.735 1.00 66.88 170 SER A N 1
ATOM 1368 C CA . SER A 1 170 ? -1.841 -2.524 31.884 1.00 66.88 170 SER A CA 1
ATOM 1369 C C . SER A 1 170 ? -0.332 -2.705 32.089 1.00 66.88 170 SER A C 1
ATOM 1371 O O . SER A 1 170 ? 0.124 -2.700 33.228 1.00 66.88 170 SER A O 1
ATOM 1373 N N . ALA A 1 171 ? 0.447 -2.811 31.007 1.00 65.19 171 ALA A N 1
ATOM 1374 C CA . ALA A 1 171 ? 1.904 -2.964 31.075 1.00 65.19 171 ALA A CA 1
ATOM 1375 C C . ALA A 1 17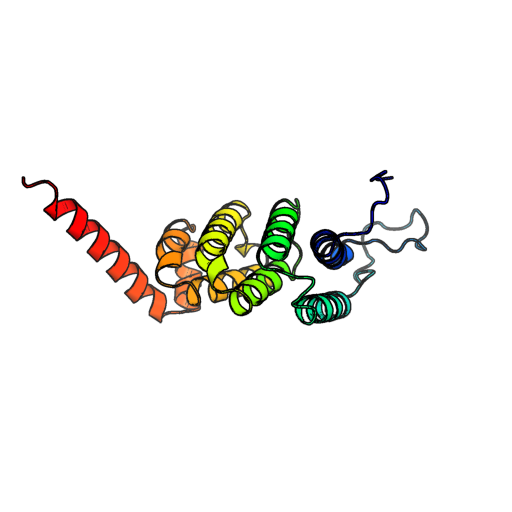1 ? 2.644 -1.690 31.533 1.00 65.19 171 ALA A C 1
ATOM 1377 O O . ALA A 1 171 ? 3.761 -1.780 32.034 1.00 65.19 171 ALA A O 1
ATOM 1378 N N . GLN A 1 172 ? 2.048 -0.502 31.363 1.00 58.44 172 GLN A N 1
ATOM 1379 C CA . GLN A 1 172 ? 2.619 0.740 31.897 1.00 58.44 172 GLN A CA 1
ATOM 1380 C C . GLN A 1 172 ? 2.339 0.910 33.391 1.00 58.44 172 GLN A C 1
ATOM 1382 O O . GLN A 1 172 ? 3.199 1.408 34.108 1.00 58.44 172 GLN A O 1
ATOM 1387 N N . VAL A 1 173 ? 1.180 0.452 33.873 1.00 57.28 173 VAL A N 1
ATOM 1388 C CA . VAL A 1 173 ? 0.823 0.537 35.298 1.00 57.28 173 VAL A CA 1
ATOM 1389 C C . VAL A 1 173 ? 1.717 -0.375 36.148 1.00 57.28 173 VAL A C 1
ATOM 1391 O O . VAL A 1 173 ? 2.183 0.056 37.194 1.00 57.28 173 VAL A O 1
ATOM 1394 N N . SER A 1 174 ? 2.070 -1.572 35.666 1.00 55.75 174 SER A N 1
ATOM 1395 C CA . SER A 1 174 ? 2.934 -2.514 36.401 1.00 55.75 174 SER A CA 1
ATOM 1396 C C . SER A 1 174 ? 4.406 -2.095 36.542 1.00 55.75 174 SER A C 1
ATOM 1398 O O . SER A 1 174 ? 5.121 -2.711 37.319 1.00 55.75 174 SER A O 1
ATOM 1400 N N . ASN A 1 175 ? 4.869 -1.080 35.806 1.00 50.59 175 ASN A N 1
ATOM 1401 C CA . ASN A 1 175 ? 6.255 -0.585 35.862 1.00 50.59 175 ASN A CA 1
ATOM 1402 C C . ASN A 1 175 ? 6.412 0.690 36.712 1.00 50.59 175 ASN A C 1
ATOM 1404 O O . ASN A 1 175 ? 7.468 1.318 36.673 1.00 50.59 175 ASN A O 1
ATOM 1408 N N . THR A 1 176 ? 5.367 1.100 37.438 1.00 52.09 176 THR A N 1
ATOM 1409 C CA . THR A 1 176 ? 5.393 2.310 38.284 1.00 52.09 176 THR A CA 1
ATOM 1410 C C . THR A 1 176 ? 5.414 1.992 39.785 1.00 52.09 176 THR A C 1
ATOM 1412 O O . THR A 1 176 ? 5.403 2.920 40.586 1.00 52.09 176 THR A O 1
ATOM 1415 N N . ASP A 1 177 ? 5.477 0.705 40.150 1.00 45.00 177 ASP A N 1
ATOM 1416 C CA . ASP A 1 177 ? 5.420 0.201 41.533 1.00 45.00 177 ASP A CA 1
ATOM 1417 C C . ASP A 1 177 ? 6.711 -0.546 41.973 1.00 45.00 177 ASP A C 1
ATOM 1419 O O . ASP A 1 177 ? 6.649 -1.415 42.843 1.00 45.00 177 ASP A O 1
ATOM 1423 N N . GLU A 1 178 ? 7.882 -0.214 41.408 1.00 40.00 178 GLU A N 1
ATOM 1424 C CA . GLU A 1 178 ? 9.207 -0.621 41.941 1.00 40.00 178 GLU A CA 1
ATOM 1425 C C . GLU A 1 178 ? 10.080 0.583 42.317 1.00 40.00 178 GLU A C 1
ATOM 1427 O O . GLU A 1 178 ? 10.210 1.515 41.488 1.00 40.00 178 GLU A O 1
#

pLDDT: mean 89.58, std 15.64, range [35.12, 98.81]

InterPro domains:
  IPR021850 Symplekin/Pta1 [PTHR15245] (9-168)
  IPR022075 Symplekin C-terminal [PF12295] (40-152)